Protein AF-A0A8H3X4D0-F1 (afdb_monomer)

Organism: Gigaspora margarita (NCBI:txid4874)

Radius of gyration: 16.48 Å; Cα contacts (8 Å, |Δi|>4): 155; chains: 1; bounding box: 39×31×51 Å

Secondary structure (DSSP, 8-state):
-HHHHHHHHHHHHHHHHHHHHTT--BSSTTTTTS-HHHHB-HHHHHHHTTT--S---S-EEEEEPPP-TTS---EEEEESSHHHHHHHTTSHHHHHHHHHHHTTS-S------EEEE--TT-SS-EEEE-------

InterPro domains:
  IPR060247 PB2B2.08-like [PF27604] (61-126)
  IPR060247 PB2B2.08-like [PTHR36986] (61-128)

Solvent-accessible surface area (backbone atoms only — not comparable to full-atom values): 8316 Å² total; per-residue (Å²): 132,66,68,64,59,53,52,55,48,35,52,51,33,16,52,53,52,42,57,38,55,69,71,65,43,73,75,42,98,62,37,80,82,42,62,71,87,72,16,37,48,51,56,63,45,26,56,64,49,76,86,56,86,70,66,40,64,73,27,68,49,80,48,70,61,68,69,47,100,85,68,48,64,48,72,49,74,48,57,41,32,72,68,49,45,57,59,51,58,68,35,71,70,43,49,50,52,52,47,50,59,73,68,66,81,49,98,73,82,86,71,84,44,71,46,83,44,69,58,88,92,49,65,51,56,47,75,42,76,49,89,57,92,66,77,132

Structure (mmCIF, N/CA/C/O backbone):
data_AF-A0A8H3X4D0-F1
#
_entry.id   AF-A0A8H3X4D0-F1
#
loop_
_atom_site.group_PDB
_atom_site.id
_atom_site.type_symbol
_atom_site.label_atom_id
_atom_site.label_alt_id
_atom_site.label_comp_id
_atom_site.label_asym_id
_atom_site.label_entity_id
_atom_site.label_seq_id
_atom_site.pdbx_PDB_ins_code
_atom_site.Cartn_x
_atom_site.Cartn_y
_atom_site.Cartn_z
_atom_site.occupancy
_atom_site.B_iso_or_equiv
_atom_site.auth_seq_id
_atom_site.auth_comp_id
_atom_site.auth_asym_id
_atom_site.auth_atom_id
_atom_site.pdbx_PDB_model_num
ATOM 1 N N . MET A 1 1 ? -5.059 20.317 31.485 1.00 52.25 1 MET A N 1
ATOM 2 C CA . MET A 1 1 ? -5.312 18.859 31.561 1.00 52.25 1 MET A CA 1
ATOM 3 C C . MET A 1 1 ? -5.742 18.236 30.221 1.00 52.25 1 MET A C 1
ATOM 5 O O . MET A 1 1 ? -5.736 17.016 30.129 1.00 52.25 1 MET A O 1
ATOM 9 N N . ASP A 1 2 ? -6.035 19.020 29.167 1.00 61.75 2 ASP A N 1
ATOM 10 C CA . ASP A 1 2 ? -6.617 18.491 27.911 1.00 61.75 2 ASP A CA 1
ATOM 11 C C . ASP A 1 2 ? -5.631 18.110 26.797 1.00 61.75 2 ASP A C 1
ATOM 13 O O . ASP A 1 2 ? -5.937 17.244 25.980 1.00 61.75 2 ASP A O 1
ATOM 17 N N . GLN A 1 3 ? -4.429 18.696 26.749 1.00 55.91 3 GLN A N 1
ATOM 18 C CA . GLN A 1 3 ? -3.491 18.395 25.657 1.00 55.91 3 GLN A CA 1
ATOM 19 C C . GLN A 1 3 ? -2.892 16.982 25.738 1.00 55.91 3 GLN A C 1
ATOM 21 O O . GLN A 1 3 ? -2.688 16.353 24.702 1.00 55.91 3 GLN A O 1
ATOM 26 N N . ILE A 1 4 ? -2.678 16.458 26.949 1.00 62.25 4 ILE A N 1
ATOM 27 C CA . ILE A 1 4 ? -2.114 15.115 27.172 1.00 62.25 4 ILE A CA 1
ATOM 28 C C . ILE A 1 4 ? -3.045 14.041 26.583 1.00 62.25 4 ILE A C 1
ATOM 30 O O . ILE A 1 4 ? -2.607 13.224 25.777 1.00 62.25 4 ILE A O 1
ATOM 34 N N . LYS A 1 5 ? -4.357 14.139 26.846 1.00 68.44 5 LYS A N 1
ATOM 35 C CA . LYS A 1 5 ? -5.365 13.202 26.316 1.00 68.44 5 LYS A CA 1
ATOM 36 C C . LYS A 1 5 ? -5.443 13.205 24.784 1.00 68.44 5 LYS A C 1
ATOM 38 O O . LYS A 1 5 ? -5.670 12.166 24.169 1.00 68.44 5 LYS A O 1
ATOM 43 N N . ILE A 1 6 ? -5.259 14.365 24.147 1.00 66.00 6 ILE A N 1
ATOM 44 C CA . ILE A 1 6 ? -5.276 14.487 22.678 1.00 66.00 6 ILE A CA 1
ATOM 45 C C . ILE A 1 6 ? -4.046 13.812 22.058 1.00 66.00 6 ILE A C 1
ATOM 47 O O . ILE A 1 6 ? -4.165 13.167 21.013 1.00 66.00 6 ILE A O 1
ATOM 51 N N . VAL A 1 7 ? -2.872 13.964 22.676 1.00 65.75 7 VAL A N 1
ATOM 52 C CA . VAL A 1 7 ? -1.626 13.345 22.203 1.00 65.75 7 VAL A CA 1
ATOM 53 C C . VAL A 1 7 ? -1.704 11.823 22.322 1.00 65.75 7 VAL A C 1
ATOM 55 O O . VAL A 1 7 ? -1.511 11.138 21.318 1.00 65.75 7 VAL A O 1
ATOM 58 N N . GLU A 1 8 ? -2.100 11.303 23.484 1.00 70.00 8 GLU A N 1
ATOM 59 C CA . GLU A 1 8 ? -2.267 9.861 23.725 1.00 70.00 8 GLU A CA 1
ATOM 60 C C . GLU A 1 8 ? -3.268 9.229 22.745 1.00 70.00 8 GLU A C 1
ATOM 62 O O . GLU A 1 8 ? -3.008 8.180 22.150 1.00 70.00 8 GLU A O 1
ATOM 67 N N . ARG A 1 9 ? -4.392 9.913 22.490 1.00 69.06 9 ARG A N 1
ATOM 68 C CA . ARG A 1 9 ? -5.401 9.462 21.524 1.00 69.06 9 ARG A CA 1
ATOM 69 C C . ARG A 1 9 ? -4.844 9.376 20.101 1.00 69.06 9 ARG A C 1
ATOM 71 O O . ARG A 1 9 ? -5.098 8.395 19.404 1.00 69.06 9 ARG A O 1
ATOM 78 N N . LYS A 1 10 ? -4.069 10.371 19.655 1.00 68.50 10 LYS A N 1
ATOM 79 C CA . LYS A 1 10 ? -3.432 10.361 18.324 1.00 68.50 10 LYS A CA 1
ATOM 80 C C . LYS A 1 10 ? -2.396 9.246 18.195 1.00 68.50 10 LYS A C 1
ATOM 82 O O . LYS A 1 10 ? -2.296 8.624 17.138 1.00 68.50 10 LYS A O 1
ATOM 87 N N . GLU A 1 11 ? -1.626 8.973 19.245 1.00 69.94 11 GLU A N 1
ATOM 88 C CA . GLU A 1 11 ? -0.659 7.870 19.249 1.00 69.94 11 GLU A CA 1
ATOM 89 C C . GLU A 1 11 ? -1.338 6.502 19.186 1.00 69.94 11 GLU A C 1
ATOM 91 O O . GLU A 1 11 ? -0.918 5.652 18.398 1.00 69.94 11 GLU A O 1
ATOM 96 N N . LEU A 1 12 ? -2.445 6.321 19.908 1.00 70.62 12 LEU A N 1
ATOM 97 C CA . LEU A 1 12 ? -3.253 5.104 19.841 1.00 70.62 12 LEU A CA 1
ATOM 98 C C . LEU A 1 12 ? -3.810 4.862 18.429 1.00 70.62 12 LEU A C 1
ATOM 100 O O . LEU A 1 12 ? -3.720 3.750 17.906 1.00 70.62 12 LEU A O 1
ATOM 104 N N . VAL A 1 13 ? -4.329 5.915 17.788 1.00 70.81 13 VAL A N 1
ATOM 105 C CA . VAL A 1 13 ? -4.812 5.880 16.397 1.00 70.81 13 VAL A CA 1
ATOM 106 C C . VAL A 1 13 ? -3.694 5.477 15.430 1.00 70.81 13 VAL A C 1
ATOM 108 O O . VAL A 1 13 ? -3.895 4.623 14.567 1.00 70.81 13 VAL A O 1
ATOM 111 N N . ASN A 1 14 ? -2.492 6.040 15.594 1.00 71.50 14 ASN A N 1
ATOM 112 C CA . ASN A 1 14 ? -1.332 5.692 14.771 1.00 71.50 14 ASN A CA 1
ATOM 113 C C . ASN A 1 14 ? -0.919 4.228 14.929 1.00 71.50 14 ASN A C 1
ATOM 115 O O . ASN A 1 14 ? -0.649 3.561 13.929 1.00 71.50 14 ASN A O 1
ATOM 119 N N . LYS A 1 15 ? -0.877 3.733 16.171 1.00 73.94 15 LYS A N 1
ATOM 120 C CA . LYS A 1 15 ? -0.483 2.356 16.471 1.00 73.94 15 LYS A CA 1
ATOM 121 C C . LYS A 1 15 ? -1.466 1.357 15.865 1.00 73.94 15 LYS A C 1
ATOM 123 O O . LYS A 1 15 ? -1.039 0.494 15.103 1.00 73.94 15 LYS A O 1
ATOM 128 N N . LYS A 1 16 ? -2.770 1.534 16.110 1.00 76.88 16 LYS A N 1
ATOM 129 C CA . LYS A 1 16 ? -3.812 0.658 15.555 1.00 76.88 16 LYS A CA 1
ATOM 130 C C . LYS A 1 16 ? -3.803 0.657 14.025 1.00 76.88 16 LYS A C 1
ATOM 132 O O . LYS A 1 16 ? -3.863 -0.402 13.412 1.00 76.88 16 LYS A O 1
ATOM 137 N N . PHE A 1 17 ? -3.677 1.826 13.391 1.00 77.06 17 PHE A N 1
ATOM 138 C CA . PHE A 1 17 ? -3.636 1.898 11.928 1.00 77.06 17 PHE A CA 1
ATOM 139 C C . PHE A 1 17 ? -2.395 1.199 11.353 1.00 77.06 17 PHE A C 1
ATOM 141 O O . PHE A 1 17 ? -2.501 0.481 10.365 1.00 77.06 17 PHE A O 1
ATOM 148 N N . SER A 1 18 ? -1.227 1.357 11.986 1.00 77.31 18 SER A N 1
ATOM 149 C CA . SER A 1 18 ? -0.007 0.628 11.606 1.00 77.31 18 SER A CA 1
ATOM 150 C C . SER A 1 18 ? -0.167 -0.889 11.757 1.00 77.31 18 SER A C 1
ATOM 152 O O . SER A 1 18 ? 0.246 -1.640 10.878 1.00 77.31 18 SER A O 1
ATOM 154 N N . GLU A 1 19 ? -0.813 -1.351 12.830 1.00 81.62 19 GLU A N 1
ATOM 155 C CA . GLU A 1 19 ? -1.085 -2.773 13.061 1.00 81.62 19 GLU A CA 1
ATOM 156 C C . GLU A 1 19 ? -2.004 -3.368 11.995 1.00 81.62 19 GLU A C 1
ATOM 158 O O . GLU A 1 19 ? -1.662 -4.395 11.416 1.00 81.62 19 GLU A O 1
ATOM 163 N N . VAL A 1 20 ? -3.116 -2.702 11.671 1.00 83.94 20 VAL A N 1
ATOM 164 C CA . VAL A 1 20 ? -4.027 -3.168 10.614 1.00 83.94 20 VAL A CA 1
ATOM 165 C C . VAL A 1 20 ? -3.326 -3.169 9.260 1.00 83.94 20 VAL A C 1
ATOM 167 O O . VAL A 1 20 ? -3.456 -4.130 8.502 1.00 83.94 20 VAL A O 1
ATOM 170 N N . LEU A 1 21 ? -2.530 -2.132 8.972 1.00 83.19 21 LEU A N 1
ATOM 171 C CA . LEU A 1 21 ? -1.789 -2.052 7.721 1.00 83.19 21 LEU A CA 1
ATOM 172 C C . LEU A 1 21 ? -0.817 -3.205 7.531 1.00 83.19 21 LEU A C 1
ATOM 174 O O . LEU A 1 21 ? -0.536 -3.461 6.373 1.00 83.19 21 LEU A O 1
ATOM 178 N N . LYS A 1 22 ? -0.339 -3.911 8.570 1.00 83.06 22 LYS A N 1
ATOM 179 C CA . LYS A 1 22 ? 0.510 -5.117 8.421 1.00 83.06 22 LYS A CA 1
ATOM 180 C C . LYS A 1 22 ? -0.195 -6.264 7.693 1.00 83.06 22 LYS A C 1
ATOM 182 O O . LYS A 1 22 ? 0.482 -7.084 7.081 1.00 83.06 22 LYS A O 1
ATOM 187 N N . ASN A 1 23 ? -1.526 -6.281 7.711 1.00 87.62 23 ASN A N 1
ATOM 188 C CA . ASN A 1 23 ? -2.343 -7.287 7.035 1.00 87.62 23 ASN A CA 1
ATOM 189 C C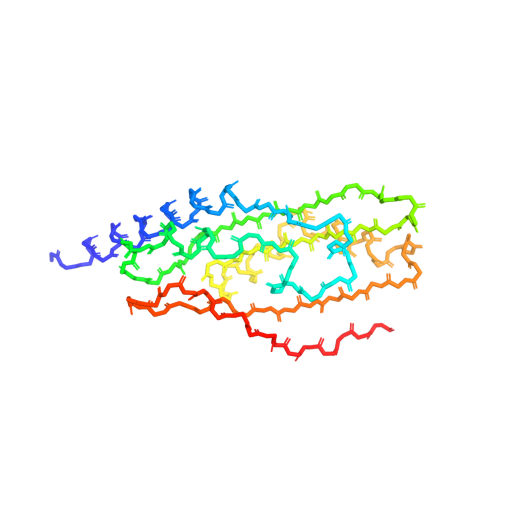 . ASN A 1 23 ? -2.654 -6.925 5.576 1.00 87.62 23 ASN A C 1
ATOM 191 O O . ASN A 1 23 ? -3.375 -7.667 4.913 1.00 87.62 23 ASN A O 1
ATOM 195 N N . LEU A 1 24 ? -2.153 -5.785 5.078 1.00 87.00 24 LEU A N 1
ATOM 196 C CA . LEU A 1 24 ? -2.292 -5.425 3.668 1.00 87.00 24 LEU A CA 1
ATOM 197 C C . LEU A 1 24 ? -1.520 -6.439 2.825 1.00 87.00 24 LEU A C 1
ATOM 199 O O . LEU A 1 24 ? -0.322 -6.631 3.058 1.00 87.00 24 LEU A O 1
ATOM 203 N N . LYS A 1 25 ? -2.227 -7.058 1.884 1.00 86.38 25 LYS A N 1
ATOM 204 C CA . LYS A 1 25 ? -1.720 -8.057 0.945 1.00 86.38 25 LYS A CA 1
ATOM 205 C C . LYS A 1 25 ? -2.386 -7.867 -0.411 1.00 86.38 25 LYS A C 1
ATOM 207 O O . LYS A 1 25 ? -3.535 -7.415 -0.495 1.00 86.38 25 LYS A O 1
ATOM 212 N N . GLU A 1 26 ? -1.655 -8.217 -1.449 1.00 87.19 26 GLU A N 1
ATOM 213 C CA . GLU A 1 26 ? -2.177 -8.401 -2.787 1.00 87.19 26 GLU A CA 1
ATOM 214 C C . GLU A 1 26 ? -3.249 -9.500 -2.791 1.00 87.19 26 GLU A C 1
ATOM 216 O O . GLU A 1 26 ? -3.149 -10.509 -2.090 1.00 87.19 26 GLU A O 1
ATOM 221 N N . ILE A 1 27 ? -4.322 -9.277 -3.545 1.00 88.44 27 ILE A N 1
ATOM 222 C CA . ILE A 1 27 ? -5.394 -10.268 -3.754 1.00 88.44 27 ILE A CA 1
ATOM 223 C C . ILE A 1 27 ? -5.416 -10.796 -5.189 1.00 88.44 27 ILE A C 1
ATOM 225 O O . ILE A 1 27 ? -6.231 -11.652 -5.522 1.00 88.44 27 ILE A O 1
ATOM 229 N N . ASP A 1 28 ? -4.526 -10.280 -6.034 1.00 80.56 28 ASP A N 1
ATOM 230 C CA . ASP A 1 28 ? -4.422 -10.610 -7.446 1.00 80.56 28 ASP A CA 1
ATOM 231 C C . ASP A 1 28 ? -2.953 -10.605 -7.864 1.00 80.56 28 ASP A C 1
ATOM 233 O O . ASP A 1 28 ? -2.236 -9.661 -7.553 1.00 80.56 28 ASP A O 1
ATOM 237 N N . SER A 1 29 ? -2.502 -11.630 -8.585 1.00 75.69 29 SER A N 1
ATOM 238 C CA . SER A 1 29 ? -1.105 -11.752 -9.019 1.00 75.69 29 SER A CA 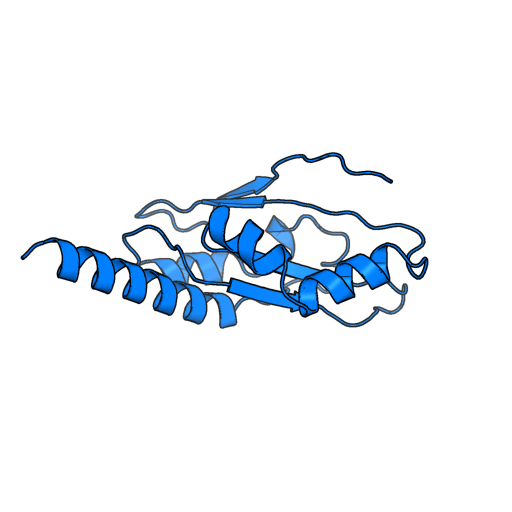1
ATOM 239 C C . SER A 1 29 ? -0.687 -10.711 -10.065 1.00 75.69 29 SER A C 1
ATOM 241 O O . SER A 1 29 ? 0.503 -10.480 -10.241 1.00 75.69 29 SER A O 1
ATOM 243 N N . ASN A 1 30 ? -1.642 -10.074 -10.752 1.00 78.06 30 ASN A N 1
ATOM 244 C CA . ASN A 1 30 ? -1.396 -9.011 -11.734 1.00 78.06 30 ASN A CA 1
ATOM 245 C C . ASN A 1 30 ? -1.595 -7.616 -11.117 1.00 78.06 30 ASN A C 1
ATOM 247 O O . ASN A 1 30 ? -2.015 -6.673 -11.792 1.00 78.06 30 ASN A O 1
ATOM 251 N N . TYR A 1 31 ? -1.344 -7.477 -9.814 1.00 74.81 31 TYR A N 1
ATOM 252 C CA . TYR A 1 31 ? -1.530 -6.223 -9.086 1.00 74.81 31 TYR A CA 1
ATOM 253 C C . TYR A 1 31 ? -0.695 -5.060 -9.664 1.00 74.81 31 TYR A C 1
ATOM 255 O O . TYR A 1 31 ? -1.054 -3.906 -9.436 1.00 74.81 31 TYR A O 1
ATOM 263 N N . THR A 1 32 ? 0.392 -5.339 -10.404 1.00 76.00 32 THR A N 1
ATOM 264 C CA . THR A 1 32 ? 1.290 -4.338 -11.015 1.00 76.00 32 THR A CA 1
ATOM 265 C C . THR A 1 32 ? 0.608 -3.502 -12.095 1.00 76.00 32 THR A C 1
ATOM 267 O O . THR A 1 32 ? 1.005 -2.362 -12.320 1.00 76.00 32 THR A O 1
ATOM 270 N N . THR A 1 33 ? -0.429 -4.040 -12.741 1.00 77.75 33 THR A N 1
ATOM 271 C CA . THR A 1 33 ? -1.127 -3.394 -13.865 1.00 77.75 33 THR A CA 1
ATOM 272 C C . THR A 1 33 ? -2.608 -3.137 -13.584 1.00 77.75 33 THR A C 1
ATOM 274 O O . THR A 1 33 ? -3.327 -2.641 -14.452 1.00 77.75 33 THR A O 1
ATOM 277 N N . LYS A 1 34 ? -3.105 -3.514 -12.399 1.00 81.38 34 LYS A N 1
ATOM 278 C CA . LYS A 1 34 ? -4.503 -3.314 -11.997 1.00 81.38 34 LYS A CA 1
ATOM 279 C C . LYS A 1 34 ? -4.669 -2.048 -11.153 1.00 81.38 34 LYS A C 1
ATOM 281 O O . LYS A 1 34 ? -3.758 -1.697 -10.405 1.00 81.38 34 LYS A O 1
ATOM 286 N N . PRO A 1 35 ? -5.848 -1.392 -11.214 1.00 83.94 35 PRO A N 1
ATOM 287 C CA . PRO A 1 35 ? -6.140 -0.247 -10.357 1.00 83.94 35 PRO A CA 1
ATOM 288 C C . PRO A 1 35 ? -5.935 -0.592 -8.883 1.00 83.94 35 PRO A C 1
ATOM 290 O O . PRO A 1 35 ? -6.386 -1.651 -8.432 1.00 83.94 35 PRO A O 1
ATOM 293 N N . ILE A 1 36 ? -5.297 0.310 -8.131 1.00 85.31 36 ILE A N 1
ATOM 294 C CA . ILE A 1 36 ? -4.878 0.056 -6.746 1.00 85.31 36 ILE A CA 1
ATOM 295 C C . ILE A 1 36 ? -6.049 -0.416 -5.867 1.00 85.31 36 ILE A C 1
ATOM 297 O O . ILE A 1 36 ? -5.877 -1.303 -5.031 1.00 85.31 36 ILE A O 1
ATOM 301 N N . GLU A 1 37 ? -7.258 0.106 -6.094 1.00 85.75 37 GLU A N 1
ATOM 302 C CA . GLU A 1 37 ? -8.489 -0.277 -5.394 1.00 85.75 37 GLU A CA 1
ATOM 303 C C . GLU A 1 37 ? -8.917 -1.736 -5.572 1.00 85.75 37 GLU A C 1
ATOM 305 O O . GLU A 1 37 ? -9.647 -2.256 -4.730 1.00 85.75 37 GLU A O 1
ATOM 310 N N . LYS A 1 38 ? -8.460 -2.413 -6.628 1.00 86.19 38 LYS A N 1
ATOM 311 C CA . LYS A 1 38 ? -8.774 -3.824 -6.906 1.00 86.19 38 LYS A CA 1
ATOM 312 C C . LYS A 1 38 ? -7.611 -4.768 -6.616 1.00 86.19 38 LYS A C 1
ATOM 314 O O . LYS A 1 38 ? -7.803 -5.978 -6.640 1.00 86.19 38 LYS A O 1
ATOM 319 N N . SER A 1 39 ? -6.427 -4.223 -6.364 1.00 87.31 39 SER A N 1
ATOM 320 C CA . SER A 1 39 ? -5.189 -4.992 -6.238 1.00 87.31 39 SER A CA 1
ATOM 321 C C . SER A 1 39 ? -4.930 -5.521 -4.824 1.00 87.31 39 SER A C 1
ATOM 323 O O . SER A 1 39 ? -4.213 -6.507 -4.667 1.00 87.31 39 SER A O 1
ATOM 325 N N . PHE A 1 40 ? -5.527 -4.912 -3.793 1.00 89.56 40 PHE A N 1
ATOM 326 C CA . PHE A 1 40 ? -5.274 -5.254 -2.387 1.00 89.56 40 PHE A CA 1
ATOM 327 C C . PHE A 1 40 ? -6.561 -5.527 -1.601 1.00 89.56 40 PHE A C 1
ATOM 329 O O . PHE A 1 40 ? -7.653 -5.104 -1.982 1.00 89.56 40 PHE A O 1
ATOM 336 N N . ASN A 1 41 ? -6.425 -6.189 -0.449 1.00 90.94 41 ASN A N 1
ATOM 337 C CA . ASN A 1 41 ? -7.511 -6.549 0.473 1.00 90.94 41 ASN A CA 1
ATOM 338 C C . ASN A 1 41 ? -8.110 -5.355 1.257 1.00 90.94 41 ASN A C 1
ATOM 340 O O . ASN A 1 41 ? -8.343 -5.440 2.464 1.00 90.94 41 ASN A O 1
ATOM 344 N N . TRP A 1 42 ? -8.397 -4.232 0.595 1.00 89.56 42 TRP A N 1
ATOM 345 C CA . TRP A 1 42 ? -8.833 -2.986 1.239 1.00 89.56 42 TRP A CA 1
ATOM 346 C C . TRP A 1 42 ? -10.071 -3.129 2.131 1.00 89.56 42 TRP A C 1
ATOM 348 O O . TRP A 1 42 ? -10.161 -2.439 3.143 1.00 89.56 42 TRP A O 1
ATOM 358 N N . ASN A 1 43 ? -10.988 -4.048 1.820 1.00 88.56 43 ASN A N 1
ATOM 359 C CA . ASN A 1 43 ? -12.176 -4.312 2.642 1.00 88.56 43 ASN A CA 1
ATOM 360 C C . ASN A 1 43 ? -11.832 -4.968 3.994 1.00 88.56 43 ASN A C 1
ATOM 362 O O . ASN A 1 43 ? -12.433 -4.641 5.023 1.00 88.56 43 ASN A O 1
ATOM 366 N N . GLU A 1 44 ? -10.832 -5.855 4.021 1.00 88.44 44 GLU A N 1
ATOM 367 C CA . GLU A 1 44 ? -10.319 -6.449 5.264 1.00 88.44 44 GLU A CA 1
ATOM 368 C C . GLU A 1 44 ? -9.625 -5.372 6.111 1.00 88.44 44 GLU A C 1
ATOM 370 O O . GLU A 1 44 ? -9.877 -5.250 7.312 1.00 88.44 44 GLU A O 1
ATOM 375 N N . ILE A 1 45 ? -8.827 -4.517 5.463 1.00 88.12 45 ILE A N 1
ATOM 376 C CA . ILE A 1 45 ? -8.170 -3.369 6.104 1.00 88.12 45 ILE A CA 1
ATOM 377 C C . ILE A 1 45 ? -9.204 -2.392 6.671 1.00 88.12 45 ILE A C 1
ATOM 379 O O . ILE A 1 45 ? -9.091 -1.970 7.821 1.00 88.12 45 ILE A O 1
ATOM 383 N N . ALA A 1 46 ? -10.253 -2.074 5.912 1.00 85.19 46 ALA A N 1
ATOM 384 C CA . ALA A 1 46 ? -11.339 -1.207 6.353 1.00 85.19 46 ALA A CA 1
ATOM 385 C C . ALA A 1 46 ? -12.029 -1.756 7.610 1.00 85.19 46 ALA A C 1
ATOM 387 O O . ALA A 1 46 ? -12.297 -1.007 8.552 1.00 85.19 46 ALA A O 1
ATOM 388 N N . SER A 1 47 ? -12.257 -3.069 7.657 1.00 83.19 47 SER A N 1
ATOM 389 C CA . SER A 1 47 ? -12.880 -3.739 8.801 1.00 83.19 47 SER A CA 1
ATOM 390 C C . SER A 1 47 ? -12.021 -3.676 10.067 1.00 83.19 47 SER A C 1
ATOM 392 O O . SER A 1 47 ? -12.569 -3.512 11.156 1.00 83.19 47 SER A O 1
ATOM 394 N N . GLY A 1 48 ? -10.691 -3.713 9.938 1.00 80.25 48 GLY A N 1
ATOM 395 C CA . GLY A 1 48 ? -9.763 -3.561 11.067 1.00 80.25 48 GLY A CA 1
ATOM 396 C C . GLY A 1 48 ? -9.710 -2.148 11.669 1.00 80.25 48 GLY A C 1
ATOM 397 O O . GLY A 1 48 ? -9.238 -1.973 12.788 1.00 80.25 48 GLY A O 1
ATOM 398 N N . ILE A 1 49 ? -10.218 -1.131 10.962 1.00 76.25 49 ILE A N 1
ATOM 399 C CA . ILE A 1 49 ? -10.179 0.286 11.382 1.00 76.25 49 ILE A CA 1
ATOM 400 C C . ILE A 1 49 ? -11.444 0.692 12.174 1.00 76.25 49 ILE A C 1
ATOM 402 O O . ILE A 1 49 ? -11.599 1.856 12.541 1.00 76.25 49 ILE A O 1
ATOM 406 N N . LYS A 1 50 ? -12.369 -0.240 12.462 1.00 63.97 50 LYS A N 1
ATOM 407 C CA . LYS A 1 50 ? -13.703 0.049 13.037 1.00 63.97 50 LYS A CA 1
ATOM 408 C C . LYS A 1 50 ? -13.706 0.880 14.332 1.00 63.97 50 LYS A C 1
ATOM 410 O O . LYS A 1 50 ? -14.643 1.647 14.515 1.00 63.97 50 LYS A O 1
ATOM 415 N N . ASP A 1 51 ? -12.632 0.854 15.122 1.00 58.94 51 ASP A N 1
ATOM 416 C CA . ASP A 1 51 ? -12.566 1.515 16.439 1.00 58.94 51 ASP A CA 1
ATOM 417 C C . ASP A 1 51 ? -11.489 2.610 16.527 1.00 58.94 51 ASP A C 1
ATOM 419 O O . ASP A 1 51 ? -10.838 2.801 17.566 1.00 58.94 51 ASP A O 1
ATOM 423 N N . ILE A 1 52 ? -11.225 3.282 15.406 1.00 58.47 52 ILE A N 1
ATOM 424 C CA . ILE A 1 52 ? -10.219 4.340 15.311 1.00 58.47 52 ILE A CA 1
ATOM 425 C C . ILE A 1 52 ? -10.922 5.680 15.064 1.00 58.47 52 ILE A C 1
ATOM 427 O O . ILE A 1 52 ? -11.110 6.104 13.928 1.00 58.47 52 ILE A O 1
ATOM 431 N N . GLU A 1 53 ? -11.292 6.380 16.138 1.00 55.09 53 GLU A N 1
ATOM 432 C CA . GLU A 1 53 ? -11.683 7.789 16.047 1.00 55.09 53 GLU A CA 1
ATOM 433 C C . GLU A 1 53 ? -10.453 8.702 16.203 1.00 55.09 53 GLU A C 1
ATOM 435 O O . GLU A 1 53 ? -9.915 8.862 17.307 1.00 55.09 53 GLU A O 1
ATOM 440 N N . GLY A 1 54 ? -10.043 9.349 15.111 1.00 55.34 54 GLY A N 1
ATOM 441 C CA . GLY A 1 54 ? -9.028 10.404 15.108 1.00 55.34 54 GLY A CA 1
ATOM 442 C C . GLY A 1 54 ? -8.210 10.451 13.818 1.00 55.34 54 GLY A C 1
ATOM 443 O O . GLY A 1 54 ? -8.310 9.580 12.960 1.00 55.34 54 GLY A O 1
ATOM 444 N N . GLU A 1 55 ? -7.384 11.486 13.675 1.00 51.53 55 GLU A N 1
ATOM 445 C CA . GLU A 1 55 ? -6.455 11.599 12.549 1.00 51.53 55 GLU A CA 1
ATOM 446 C C . GLU A 1 55 ? -5.207 10.750 12.789 1.00 51.53 55 GLU A C 1
ATOM 448 O O . GLU A 1 55 ? -4.487 10.939 13.775 1.00 51.53 55 GLU A O 1
ATOM 453 N N . CYS A 1 56 ? -4.907 9.862 11.845 1.00 52.81 56 CYS A N 1
ATOM 454 C CA . CYS A 1 56 ? -3.601 9.231 11.775 1.00 52.81 56 CYS A CA 1
ATOM 455 C C . CYS A 1 56 ? -2.585 10.297 11.332 1.00 52.81 56 CYS A C 1
ATOM 457 O O . CYS A 1 56 ? -2.772 10.959 10.319 1.00 52.81 56 CYS A O 1
ATOM 459 N N . ARG A 1 57 ? -1.487 10.467 12.072 1.00 53.44 57 ARG A N 1
ATOM 460 C CA . ARG A 1 57 ? -0.410 11.422 11.756 1.00 53.44 57 ARG A CA 1
ATOM 461 C C . ARG A 1 57 ? 0.999 10.836 11.813 1.00 53.44 57 ARG A C 1
ATOM 463 O O . ARG A 1 57 ? 1.946 11.595 11.713 1.00 53.44 57 ARG A O 1
ATOM 470 N N . LYS A 1 58 ? 1.195 9.536 12.061 1.00 56.09 58 LYS A N 1
ATOM 471 C CA . LYS A 1 58 ? 2.553 8.943 12.127 1.00 56.09 58 LYS A CA 1
ATOM 472 C C . LYS A 1 58 ? 2.694 7.535 11.552 1.00 56.09 58 LYS A C 1
ATOM 474 O O . LYS A 1 58 ? 3.810 7.027 11.510 1.00 56.09 58 LYS A O 1
ATOM 479 N N . SER A 1 59 ? 1.613 6.898 11.111 1.00 57.50 59 SER A N 1
ATOM 480 C CA . SER A 1 59 ? 1.710 5.562 10.519 1.00 57.50 59 SER A CA 1
ATOM 481 C C . SER A 1 59 ? 2.305 5.604 9.115 1.00 57.50 59 SER A C 1
ATOM 483 O O . SER A 1 59 ? 2.011 6.511 8.328 1.00 57.50 59 SER A O 1
ATOM 485 N N . TRP A 1 60 ? 3.132 4.605 8.821 1.00 65.00 60 TRP A N 1
ATOM 486 C CA . TRP A 1 60 ? 3.658 4.382 7.493 1.00 65.00 60 TRP A CA 1
ATOM 487 C C . TRP A 1 60 ? 3.912 2.911 7.208 1.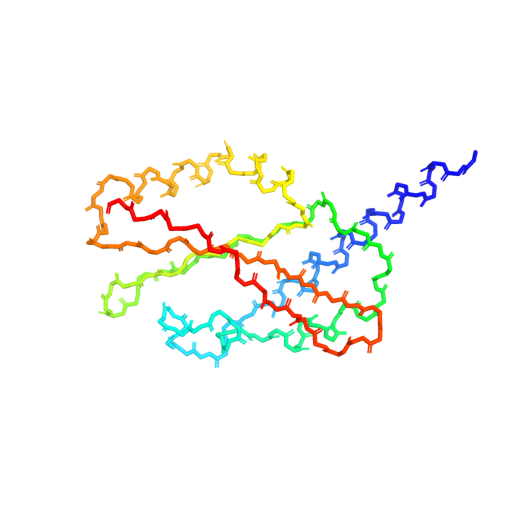00 65.00 60 TRP A C 1
ATOM 489 O O . TRP A 1 60 ? 4.401 2.183 8.071 1.00 65.00 60 TRP A O 1
ATOM 499 N N . ARG A 1 61 ? 3.609 2.484 5.982 1.00 69.69 61 ARG A N 1
ATOM 500 C CA . ARG A 1 61 ? 4.023 1.178 5.465 1.00 69.69 61 ARG A CA 1
ATOM 501 C C . ARG A 1 61 ? 4.668 1.383 4.109 1.00 69.69 61 ARG A C 1
ATOM 503 O O . ARG A 1 61 ? 4.057 1.988 3.235 1.00 69.69 61 ARG A O 1
ATOM 510 N N . TYR A 1 62 ? 5.899 0.906 3.972 1.00 65.50 62 TYR A N 1
ATOM 511 C CA . TYR A 1 62 ? 6.563 0.752 2.687 1.00 65.50 62 TYR A CA 1
ATOM 512 C C . TYR A 1 62 ? 6.446 -0.714 2.285 1.00 65.50 62 TYR A C 1
ATOM 514 O O . TYR A 1 62 ? 6.729 -1.603 3.088 1.00 65.50 62 TYR A O 1
ATOM 522 N N . TRP A 1 63 ? 5.983 -0.942 1.070 1.00 68.25 63 TRP A N 1
ATOM 523 C CA . TRP A 1 63 ? 5.852 -2.245 0.448 1.00 68.25 63 TRP A CA 1
ATOM 524 C C . TRP A 1 63 ? 6.5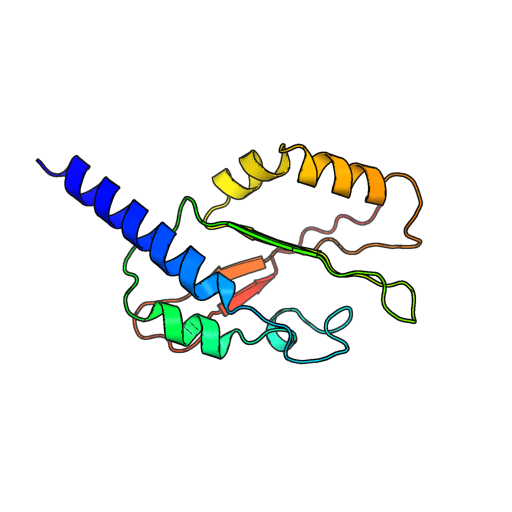36 -2.153 -0.914 1.00 68.25 63 TRP A C 1
ATOM 526 O O . TRP A 1 63 ? 6.389 -1.153 -1.612 1.00 68.25 63 TRP A O 1
ATOM 536 N N . SER A 1 64 ? 7.340 -3.145 -1.260 1.00 69.69 64 SER A N 1
ATOM 537 C CA . SER A 1 64 ? 8.032 -3.223 -2.542 1.00 69.69 64 SER A CA 1
ATOM 538 C C . SER A 1 64 ? 8.210 -4.688 -2.854 1.00 69.69 64 SER A C 1
ATOM 540 O O . SER A 1 64 ? 8.642 -5.426 -1.968 1.00 69.69 64 SER A O 1
ATOM 542 N N . ASP A 1 65 ? 7.892 -5.072 -4.078 1.00 71.38 65 ASP A N 1
ATOM 543 C CA . ASP A 1 65 ? 8.124 -6.431 -4.551 1.00 71.38 65 ASP A CA 1
ATOM 544 C C . ASP A 1 65 ? 9.400 -6.520 -5.399 1.00 71.38 65 ASP A C 1
ATOM 546 O O . ASP A 1 65 ? 9.994 -5.500 -5.774 1.00 71.38 65 ASP A O 1
ATOM 550 N N . GLU A 1 66 ? 9.818 -7.750 -5.675 1.00 75.88 66 GLU A N 1
ATOM 551 C CA . GLU A 1 66 ? 10.821 -8.080 -6.678 1.00 75.88 66 GLU A CA 1
ATOM 552 C C . GLU A 1 66 ? 10.242 -7.965 -8.099 1.00 75.88 66 GLU A C 1
ATOM 554 O O . GLU A 1 66 ? 9.053 -7.721 -8.315 1.00 75.88 66 GLU A O 1
ATOM 559 N N . PHE A 1 67 ? 11.107 -8.113 -9.100 1.00 79.06 67 PHE A N 1
ATOM 560 C CA . PHE A 1 67 ? 10.687 -8.123 -10.495 1.00 79.06 67 PHE A CA 1
ATOM 561 C C . PHE A 1 67 ? 9.900 -9.396 -10.825 1.00 79.06 67 PHE A C 1
ATOM 563 O O . PHE A 1 67 ? 10.372 -10.508 -10.590 1.00 79.06 67 PHE A O 1
ATOM 570 N N . ASN A 1 68 ? 8.727 -9.239 -11.437 1.00 78.25 68 ASN A N 1
ATOM 571 C CA . ASN A 1 68 ? 7.958 -10.355 -11.979 1.00 78.25 68 ASN A CA 1
ATOM 572 C C . ASN A 1 68 ? 8.591 -10.906 -13.281 1.00 78.25 68 ASN A C 1
ATOM 574 O O . ASN A 1 68 ? 9.595 -10.394 -13.781 1.00 78.25 68 ASN A O 1
ATOM 578 N N . GLN A 1 69 ? 7.977 -11.935 -13.878 1.00 80.00 69 GLN A N 1
ATOM 579 C CA . GLN A 1 69 ? 8.426 -12.541 -15.148 1.00 80.00 69 GLN A CA 1
ATOM 580 C C . GLN A 1 69 ? 8.523 -11.552 -16.329 1.00 80.00 69 GLN A C 1
ATOM 582 O O . GLN A 1 69 ? 9.306 -11.771 -17.251 1.00 80.00 69 GLN A O 1
ATOM 587 N N . ASN A 1 70 ? 7.774 -10.447 -16.277 1.00 81.12 70 ASN A N 1
ATOM 588 C CA . ASN A 1 70 ? 7.795 -9.369 -17.269 1.00 81.12 70 ASN A CA 1
ATOM 589 C C . ASN A 1 70 ? 8.810 -8.264 -16.921 1.00 81.12 70 ASN A C 1
ATOM 591 O O . ASN A 1 70 ? 8.922 -7.285 -17.654 1.00 81.12 70 ASN A O 1
ATOM 595 N N . ARG A 1 71 ? 9.577 -8.421 -15.832 1.00 80.94 71 ARG A N 1
ATOM 596 C CA . ARG A 1 71 ? 10.487 -7.414 -15.259 1.00 80.94 71 ARG A CA 1
ATOM 597 C C . ARG A 1 71 ? 9.776 -6.139 -14.808 1.00 80.94 71 ARG A C 1
ATOM 599 O O . ARG A 1 71 ? 10.339 -5.049 -14.861 1.00 80.94 71 ARG A O 1
ATOM 606 N N . GLU A 1 72 ? 8.559 -6.288 -14.306 1.00 81.50 72 GLU A N 1
ATOM 607 C CA . GLU A 1 72 ? 7.813 -5.219 -13.648 1.00 81.50 72 GLU A CA 1
ATOM 608 C C . GLU A 1 72 ? 7.893 -5.401 -12.133 1.00 81.50 72 GLU A C 1
ATOM 610 O O . GLU A 1 72 ? 7.938 -6.524 -11.637 1.00 81.50 72 GLU A O 1
ATOM 615 N N . CYS A 1 73 ? 7.856 -4.305 -11.386 1.00 78.81 73 CYS A N 1
ATOM 616 C CA . CYS A 1 73 ? 7.711 -4.336 -9.936 1.00 78.81 73 CYS A CA 1
ATOM 617 C C . CYS A 1 73 ? 6.795 -3.195 -9.492 1.00 78.81 73 CYS A C 1
ATOM 619 O O . CYS A 1 73 ? 6.728 -2.152 -10.148 1.00 78.81 73 CYS A O 1
ATOM 621 N N . LEU A 1 74 ? 6.138 -3.357 -8.347 1.00 81.38 74 LEU A N 1
ATOM 622 C CA . LEU A 1 74 ? 5.394 -2.284 -7.698 1.00 81.38 74 LEU A CA 1
ATOM 623 C C . LEU A 1 74 ? 6.064 -1.947 -6.368 1.00 81.38 74 LEU A C 1
ATOM 625 O O . LEU A 1 74 ? 6.438 -2.826 -5.592 1.00 81.38 74 LEU A O 1
ATOM 629 N N . SER A 1 75 ? 6.162 -0.652 -6.088 1.00 79.81 75 SER A N 1
ATOM 630 C CA . SER A 1 75 ? 6.439 -0.159 -4.745 1.00 79.81 75 SER A CA 1
ATOM 631 C C . SER A 1 75 ? 5.331 0.793 -4.320 1.00 79.81 75 SER A C 1
ATOM 633 O O . SER A 1 75 ? 4.863 1.629 -5.090 1.00 79.81 75 SER A O 1
ATOM 635 N N . MET A 1 76 ? 4.884 0.647 -3.080 1.00 83.00 76 MET A N 1
ATOM 636 C CA . MET A 1 76 ? 3.818 1.433 -2.491 1.00 83.00 76 MET A CA 1
ATOM 637 C C . MET A 1 76 ? 4.262 1.945 -1.130 1.00 83.00 76 MET A C 1
ATOM 639 O O . MET A 1 76 ? 4.84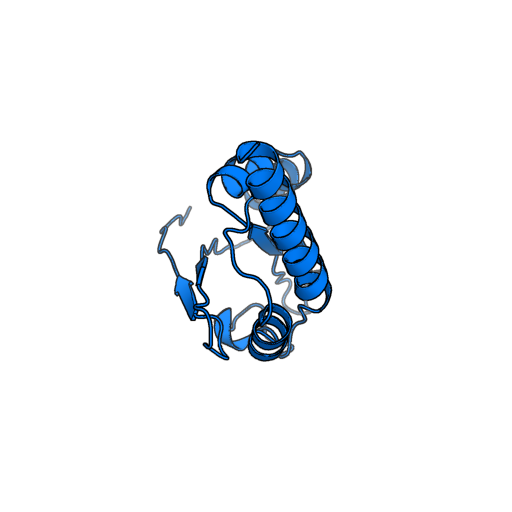1 1.228 -0.315 1.00 83.00 76 MET A O 1
ATOM 643 N N . CYS A 1 77 ? 3.932 3.201 -0.856 1.00 80.19 77 CYS A N 1
ATOM 644 C CA . CYS A 1 77 ? 4.060 3.762 0.472 1.00 80.19 77 CYS A CA 1
ATOM 645 C C . CYS A 1 77 ? 2.728 4.358 0.918 1.00 80.19 77 CYS A C 1
ATOM 647 O O . CYS A 1 77 ? 2.111 5.145 0.202 1.00 80.19 77 CYS A O 1
ATOM 649 N N . ILE A 1 78 ? 2.281 3.975 2.109 1.00 82.50 78 ILE A N 1
ATOM 650 C CA . ILE A 1 78 ? 1.062 4.499 2.721 1.00 82.50 78 ILE A CA 1
ATOM 651 C C . ILE A 1 78 ? 1.490 5.389 3.871 1.00 82.50 78 ILE A C 1
ATOM 653 O O . ILE A 1 78 ? 2.253 4.943 4.724 1.00 82.50 78 ILE A O 1
ATOM 657 N N . TRP A 1 79 ? 0.993 6.624 3.902 1.00 79.12 79 TRP A N 1
ATOM 658 C CA . TRP A 1 79 ? 1.292 7.598 4.948 1.00 79.12 79 TRP A CA 1
ATOM 659 C C . TRP A 1 79 ? 0.015 8.051 5.624 1.00 79.12 79 TRP A C 1
ATOM 661 O O . TRP A 1 79 ? -1.006 8.286 4.984 1.00 79.12 79 TRP A O 1
ATOM 671 N N . ALA A 1 80 ? 0.110 8.232 6.931 1.00 73.62 80 ALA A N 1
ATOM 672 C CA . ALA A 1 80 ? -0.973 8.744 7.745 1.00 73.62 80 ALA A CA 1
ATOM 673 C C . ALA A 1 80 ? -1.366 10.192 7.397 1.00 73.62 80 ALA A C 1
ATOM 675 O O . ALA A 1 80 ? -2.537 10.551 7.472 1.00 73.62 80 ALA A O 1
ATOM 676 N N . SER A 1 81 ? -0.394 11.020 6.998 1.00 72.12 81 SER A N 1
ATOM 677 C CA . SER A 1 81 ? -0.630 12.411 6.610 1.00 72.12 81 SER A CA 1
ATOM 678 C C . SER A 1 81 ? 0.310 12.868 5.490 1.00 72.12 81 SER A C 1
ATOM 680 O O . SER A 1 81 ? 1.350 12.252 5.235 1.00 72.12 81 SER A O 1
ATOM 682 N N . LYS A 1 82 ? -0.045 13.987 4.844 1.00 73.81 82 LYS A N 1
ATOM 683 C CA . LYS A 1 82 ? 0.786 14.643 3.824 1.00 73.81 82 LYS A CA 1
ATOM 684 C C . LYS A 1 82 ? 2.142 15.084 4.382 1.00 73.81 82 LYS A C 1
ATOM 686 O O . LYS A 1 82 ? 3.150 14.898 3.705 1.00 73.81 82 LYS A O 1
ATOM 691 N N . ASP A 1 83 ? 2.180 15.618 5.600 1.00 73.81 83 ASP A N 1
ATOM 692 C CA . ASP A 1 83 ? 3.421 16.104 6.214 1.00 73.81 83 ASP A CA 1
ATOM 693 C C . ASP A 1 83 ? 4.397 14.944 6.444 1.00 73.81 83 ASP A C 1
ATOM 695 O O . ASP A 1 83 ? 5.566 15.023 6.069 1.00 73.81 83 ASP A O 1
ATOM 699 N N . ASN A 1 84 ? 3.890 13.798 6.908 1.00 71.81 84 ASN A N 1
ATOM 700 C CA . ASN A 1 84 ? 4.685 12.576 7.043 1.00 71.81 84 ASN A CA 1
ATOM 701 C C . ASN A 1 84 ? 5.190 12.060 5.704 1.00 71.81 84 ASN A C 1
ATOM 703 O O . ASN A 1 84 ? 6.330 11.610 5.623 1.00 71.81 84 ASN A O 1
ATOM 707 N N . ALA A 1 85 ? 4.356 12.115 4.664 1.00 72.88 85 ALA A N 1
ATOM 708 C CA . ALA A 1 85 ? 4.770 11.716 3.327 1.00 72.88 85 ALA A CA 1
ATOM 709 C C . ALA A 1 85 ? 5.939 12.586 2.838 1.00 72.88 85 ALA A C 1
ATOM 711 O O . ALA A 1 85 ? 6.898 12.060 2.273 1.00 72.88 85 ALA A O 1
ATOM 712 N N . ILE A 1 86 ? 5.900 13.899 3.093 1.00 76.81 86 ILE A N 1
ATOM 713 C CA . ILE A 1 86 ? 6.974 14.836 2.730 1.00 76.81 86 ILE A CA 1
ATOM 714 C C . ILE A 1 86 ? 8.254 14.535 3.516 1.00 76.81 86 ILE A C 1
ATOM 716 O O . ILE A 1 86 ? 9.328 14.457 2.919 1.00 76.81 86 ILE A O 1
ATOM 720 N N . GLU A 1 87 ? 8.162 14.353 4.833 1.00 77.69 87 GLU A N 1
ATOM 721 C CA . GLU A 1 87 ? 9.321 14.047 5.679 1.00 77.69 87 GLU A CA 1
ATOM 722 C C . GLU A 1 87 ? 9.945 12.694 5.330 1.00 77.69 87 GLU A C 1
ATOM 724 O O . GLU A 1 87 ? 11.161 12.579 5.172 1.00 77.69 87 GLU A O 1
ATOM 729 N N . ALA A 1 88 ? 9.122 11.663 5.149 1.00 72.19 88 ALA A N 1
ATOM 730 C CA . ALA A 1 88 ? 9.600 10.327 4.835 1.00 72.19 88 ALA A CA 1
ATOM 731 C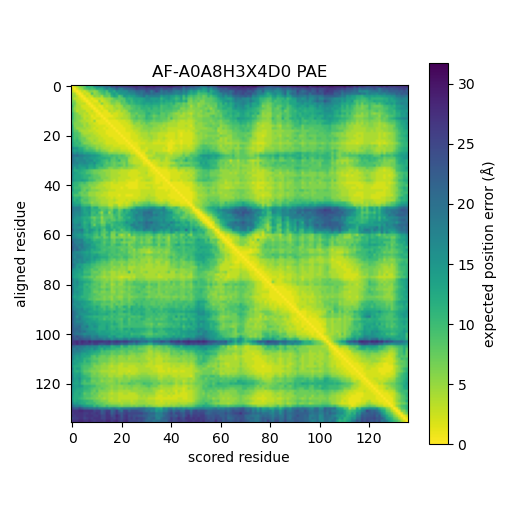 C . ALA A 1 88 ? 10.153 10.211 3.411 1.00 72.19 88 ALA A C 1
ATOM 733 O O . ALA A 1 88 ? 11.120 9.483 3.196 1.00 72.19 88 ALA A O 1
ATOM 734 N N . SER A 1 89 ? 9.635 10.999 2.463 1.00 72.12 89 SER A N 1
ATOM 735 C CA . SER A 1 89 ? 10.171 11.091 1.096 1.00 72.12 89 SER A CA 1
ATOM 736 C C . SER A 1 89 ? 11.621 11.581 1.027 1.00 72.12 89 SER A C 1
ATOM 738 O O . SER A 1 89 ? 12.230 11.485 -0.042 1.00 72.12 89 SER A O 1
ATOM 740 N N . LYS A 1 90 ? 12.155 12.134 2.126 1.00 76.56 90 LYS A N 1
ATOM 741 C CA . LYS A 1 90 ? 13.552 12.575 2.267 1.00 76.56 90 LYS A CA 1
ATOM 742 C C . LYS A 1 90 ? 14.461 11.502 2.882 1.00 76.56 90 LYS A C 1
ATOM 744 O O . LYS A 1 90 ? 15.671 11.703 2.943 1.00 76.56 90 LYS A O 1
ATOM 749 N N . LYS A 1 91 ? 13.910 10.383 3.369 1.00 76.12 91 LYS A N 1
ATOM 750 C CA . LYS A 1 91 ? 14.695 9.321 4.018 1.00 76.12 91 LYS A CA 1
ATOM 751 C C . LYS A 1 91 ? 15.551 8.548 3.005 1.00 76.12 91 LYS A C 1
ATOM 753 O O . LYS A 1 91 ? 15.151 8.432 1.844 1.00 76.12 91 LYS A O 1
ATOM 758 N N . PRO A 1 92 ? 16.680 7.950 3.440 1.00 72.38 92 PRO A N 1
ATOM 759 C CA . PRO A 1 92 ? 17.615 7.258 2.553 1.00 72.38 92 PRO A CA 1
ATOM 760 C C . PRO A 1 92 ? 16.970 6.204 1.648 1.00 72.38 92 PRO A C 1
ATOM 762 O O . PRO A 1 92 ? 17.324 6.138 0.475 1.00 72.38 92 PRO A O 1
ATOM 765 N N . GLN A 1 93 ? 15.985 5.440 2.143 1.00 67.75 93 GLN A N 1
ATOM 766 C CA . GLN A 1 93 ? 15.291 4.437 1.324 1.00 67.75 93 GLN A CA 1
ATOM 767 C C . GLN A 1 93 ? 14.551 5.064 0.130 1.00 67.75 93 GLN A C 1
ATOM 769 O O . GLN A 1 93 ? 14.659 4.573 -0.990 1.00 67.75 93 GLN A O 1
ATOM 774 N N . HIS A 1 94 ? 13.854 6.186 0.336 1.00 70.94 94 HIS A N 1
ATOM 775 C CA . HIS A 1 94 ? 13.164 6.893 -0.747 1.00 70.94 94 HIS A CA 1
ATOM 776 C C . HIS A 1 94 ? 14.130 7.565 -1.714 1.00 70.94 94 HIS A C 1
ATOM 778 O O . HIS A 1 94 ? 13.886 7.570 -2.920 1.00 70.94 94 HIS A O 1
ATOM 784 N N . THR A 1 95 ? 15.224 8.127 -1.205 1.00 72.69 95 THR A N 1
ATOM 785 C CA . THR A 1 95 ? 16.268 8.713 -2.050 1.00 72.69 95 THR A CA 1
ATOM 786 C C . THR A 1 95 ? 16.920 7.646 -2.928 1.00 72.69 95 THR A C 1
ATOM 788 O O . THR A 1 95 ? 17.120 7.887 -4.115 1.00 72.69 95 THR A O 1
ATOM 791 N N . ALA A 1 96 ? 17.186 6.453 -2.385 1.00 70.81 96 ALA A N 1
ATOM 792 C CA . ALA A 1 96 ? 17.709 5.321 -3.144 1.00 70.81 96 ALA A CA 1
ATOM 793 C C . ALA A 1 96 ? 16.719 4.841 -4.218 1.00 70.81 96 ALA A C 1
ATOM 795 O O . ALA A 1 96 ? 17.109 4.721 -5.375 1.00 70.81 96 ALA A O 1
ATOM 796 N N . ALA A 1 97 ? 15.438 4.661 -3.877 1.00 70.19 97 ALA A N 1
ATOM 797 C CA . ALA A 1 97 ? 14.408 4.254 -4.838 1.00 70.19 97 ALA A CA 1
ATOM 798 C C . ALA A 1 97 ? 14.231 5.274 -5.979 1.00 70.19 97 ALA A C 1
ATOM 800 O O . ALA A 1 97 ? 14.237 4.901 -7.149 1.00 70.19 97 ALA A O 1
ATOM 801 N N . LYS A 1 98 ? 14.164 6.578 -5.662 1.00 73.69 98 LYS A N 1
ATOM 802 C CA . LYS A 1 98 ? 14.110 7.652 -6.673 1.00 73.69 98 LYS A CA 1
ATOM 803 C C . LYS A 1 98 ? 15.352 7.674 -7.553 1.00 73.69 98 LYS A C 1
ATOM 805 O O . LYS A 1 98 ? 15.252 7.882 -8.755 1.00 73.69 98 LYS A O 1
ATOM 810 N N . LYS A 1 99 ? 16.527 7.467 -6.957 1.00 72.81 99 LYS A N 1
ATOM 811 C CA . LYS A 1 99 ? 17.786 7.406 -7.694 1.00 72.81 99 LYS A CA 1
ATOM 812 C C . LYS A 1 99 ? 17.795 6.216 -8.658 1.00 72.81 99 LYS A C 1
ATOM 814 O O . LYS A 1 99 ? 18.153 6.410 -9.808 1.00 72.81 99 LYS A O 1
ATOM 819 N N . LEU A 1 100 ? 17.343 5.036 -8.230 1.00 70.31 100 LEU A N 1
ATOM 820 C CA . LEU A 1 100 ? 17.217 3.853 -9.091 1.00 70.31 100 LEU A CA 1
ATOM 821 C C . LEU A 1 100 ? 16.219 4.064 -10.238 1.00 70.31 100 LEU A C 1
ATOM 823 O O . LEU A 1 100 ? 16.523 3.694 -11.368 1.00 70.31 100 LEU A O 1
ATOM 827 N N . ALA A 1 101 ? 15.078 4.704 -9.967 1.00 71.19 101 ALA A N 1
ATOM 828 C CA . ALA A 1 101 ? 14.110 5.074 -10.999 1.00 71.19 101 ALA A CA 1
ATOM 829 C C . ALA A 1 101 ? 14.705 6.057 -12.027 1.00 71.19 101 ALA A C 1
ATOM 831 O O . ALA A 1 101 ? 14.551 5.865 -13.227 1.00 71.19 101 ALA A O 1
ATOM 832 N N . ASN A 1 102 ? 15.448 7.067 -11.564 1.00 70.25 102 ASN A N 1
ATOM 833 C CA . ASN A 1 102 ? 16.046 8.089 -12.430 1.00 70.25 102 ASN A CA 1
ATOM 834 C C . ASN A 1 102 ? 17.304 7.615 -13.180 1.00 70.25 102 ASN A C 1
ATOM 836 O O . ASN A 1 102 ? 17.671 8.208 -14.189 1.00 70.25 102 ASN A O 1
ATOM 840 N N . MET A 1 103 ? 18.005 6.593 -12.683 1.00 61.88 103 MET A N 1
ATOM 841 C CA . MET A 1 103 ? 19.288 6.127 -13.225 1.00 61.88 103 MET A CA 1
ATOM 842 C C . MET A 1 103 ? 19.161 5.040 -14.303 1.00 61.88 103 MET A C 1
ATOM 844 O O . MET A 1 103 ? 20.136 4.339 -14.539 1.00 61.88 103 MET A O 1
ATOM 848 N N . SER A 1 104 ? 18.027 4.943 -15.008 1.00 54.34 104 SER A N 1
ATOM 849 C CA . SER A 1 104 ? 17.850 4.193 -16.275 1.00 54.34 104 SER A CA 1
ATOM 850 C C . SER A 1 104 ? 17.584 2.676 -16.235 1.00 54.34 104 SER A C 1
ATOM 852 O O . SER A 1 104 ? 17.621 2.038 -17.282 1.00 54.34 104 SER A O 1
ATOM 854 N N . ASN A 1 105 ? 17.223 2.082 -15.091 1.00 63.44 105 ASN A N 1
ATOM 855 C CA . ASN A 1 105 ? 16.841 0.654 -15.061 1.00 63.44 105 ASN A CA 1
ATOM 856 C C . ASN A 1 105 ? 15.376 0.376 -15.446 1.00 63.44 105 ASN A C 1
ATOM 858 O O . ASN A 1 105 ? 14.995 -0.786 -15.570 1.00 63.44 105 ASN A O 1
ATOM 862 N N . TYR A 1 106 ? 14.562 1.416 -15.622 1.00 70.25 106 TYR A N 1
ATOM 863 C CA . TYR A 1 106 ? 13.165 1.292 -16.025 1.00 70.25 106 TYR A CA 1
ATOM 864 C C . TYR A 1 106 ? 12.970 1.940 -17.388 1.00 70.25 106 TYR A C 1
ATOM 866 O O . TYR A 1 106 ? 13.356 3.090 -17.585 1.00 70.25 106 TYR A O 1
ATOM 874 N N . GLU A 1 107 ? 12.345 1.205 -18.307 1.00 77.06 107 GLU A N 1
ATOM 875 C CA . GLU A 1 107 ? 11.895 1.749 -19.591 1.00 77.06 107 GLU A CA 1
ATOM 876 C C . GLU A 1 107 ? 10.788 2.794 -19.380 1.00 77.06 107 GLU A C 1
ATOM 878 O O . GLU A 1 107 ? 10.775 3.836 -20.028 1.00 77.06 107 GLU A O 1
ATOM 883 N N . PHE A 1 108 ? 9.907 2.555 -18.405 1.00 75.88 108 PHE A N 1
ATOM 884 C CA . PHE A 1 108 ? 8.907 3.504 -17.931 1.00 75.88 108 PHE A CA 1
ATOM 885 C C . PHE A 1 108 ? 8.580 3.238 -16.457 1.00 75.88 108 PHE A C 1
ATOM 887 O O . PHE A 1 108 ? 8.729 2.122 -15.960 1.00 75.88 108 PHE A O 1
ATOM 894 N N . TYR A 1 109 ? 8.096 4.260 -15.753 1.00 77.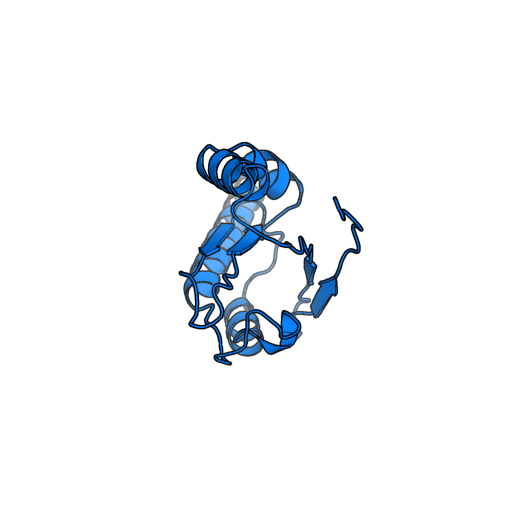38 109 TYR A N 1
ATOM 895 C CA . TYR A 1 109 ? 7.444 4.090 -14.457 1.00 77.38 109 TYR A CA 1
ATOM 896 C C . TYR A 1 109 ? 6.247 5.032 -14.352 1.00 77.38 109 TYR A C 1
ATOM 898 O O . TYR A 1 109 ? 6.235 6.116 -14.936 1.00 77.38 109 TYR A O 1
ATOM 906 N N . VAL A 1 110 ? 5.249 4.631 -13.566 1.00 78.81 110 VAL A N 1
ATOM 907 C CA . VAL A 1 110 ? 4.101 5.474 -13.225 1.00 78.81 110 VAL A CA 1
ATOM 908 C C . VAL A 1 110 ? 4.152 5.755 -11.731 1.00 78.81 110 VAL A C 1
ATOM 910 O O . VAL A 1 110 ? 4.223 4.834 -10.919 1.00 78.81 110 VAL A O 1
ATOM 913 N N . LEU A 1 111 ? 4.136 7.036 -11.356 1.00 80.12 111 LEU A N 1
ATOM 914 C CA . LEU A 1 111 ? 4.005 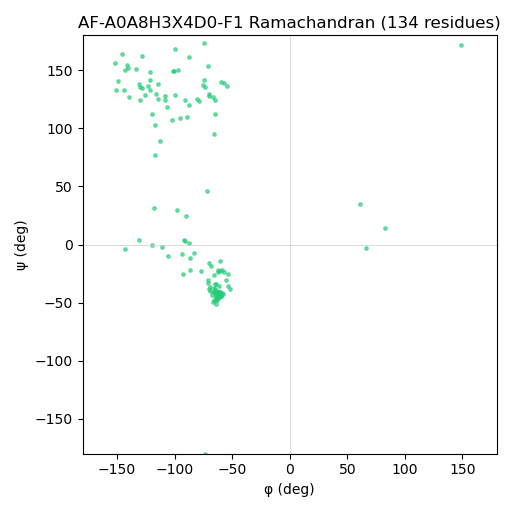7.439 -9.960 1.00 80.12 111 LEU A CA 1
ATOM 915 C C . LEU A 1 111 ? 2.578 7.899 -9.690 1.00 80.12 111 LEU A C 1
ATOM 917 O O . LEU A 1 111 ? 2.187 9.006 -10.054 1.00 80.12 111 LEU A O 1
ATOM 921 N N . GLU A 1 112 ? 1.830 7.074 -8.973 1.00 83.38 112 GLU A N 1
ATOM 922 C CA . GLU A 1 112 ? 0.465 7.390 -8.576 1.00 83.38 112 GLU A CA 1
ATOM 923 C C . GLU A 1 112 ? 0.403 7.867 -7.123 1.00 83.38 112 GLU A C 1
ATOM 925 O O . GLU A 1 112 ? 1.205 7.481 -6.268 1.00 83.38 112 GLU A O 1
ATOM 930 N N . LYS A 1 113 ? -0.566 8.736 -6.826 1.00 84.56 113 LYS A N 1
ATOM 931 C CA . LYS A 1 113 ? -0.814 9.241 -5.473 1.00 84.56 113 LYS A CA 1
ATOM 932 C C . LYS A 1 113 ? -2.282 9.096 -5.148 1.00 84.56 113 LYS A C 1
ATOM 934 O O . LYS A 1 113 ? -3.132 9.460 -5.952 1.00 84.56 113 LYS A O 1
ATOM 939 N N . TYR A 1 114 ? -2.570 8.626 -3.942 1.00 85.69 114 TYR A N 1
ATOM 940 C CA . TYR A 1 114 ? -3.930 8.359 -3.497 1.00 85.69 114 TYR A CA 1
ATOM 941 C C . TYR A 1 114 ? -4.179 8.927 -2.102 1.00 85.69 114 TYR A C 1
ATOM 943 O O . TYR A 1 114 ? -3.269 9.014 -1.275 1.00 85.69 114 TYR A O 1
ATOM 951 N N . VAL A 1 115 ? -5.434 9.281 -1.829 1.00 85.19 115 VAL A N 1
ATOM 952 C CA . VAL A 1 115 ? -5.938 9.541 -0.478 1.00 85.19 115 VAL A CA 1
ATOM 953 C C . VAL A 1 115 ? -6.850 8.401 -0.077 1.00 85.19 115 VAL A C 1
ATOM 955 O O . VAL A 1 115 ? -7.850 8.138 -0.744 1.00 85.19 115 VAL A O 1
ATOM 958 N N . LEU A 1 116 ? -6.530 7.783 1.056 1.00 85.00 116 LEU A N 1
ATOM 959 C CA . LEU A 1 116 ? -7.402 6.833 1.731 1.00 85.00 116 LEU A CA 1
ATOM 960 C C . LEU A 1 116 ? -8.327 7.610 2.672 1.00 85.00 116 LEU A C 1
ATOM 962 O O . LEU A 1 116 ? -7.859 8.304 3.576 1.00 85.00 116 LEU A O 1
ATOM 966 N N . LYS A 1 117 ? -9.641 7.518 2.462 1.00 83.25 117 LYS A N 1
ATOM 967 C CA . LYS A 1 117 ? -10.657 8.125 3.331 1.00 83.25 117 LYS A CA 1
ATOM 968 C C . LYS A 1 117 ? -11.594 7.055 3.860 1.00 83.25 117 LYS A C 1
ATOM 970 O O . LYS A 1 117 ? -12.128 6.267 3.094 1.00 83.25 117 LYS A O 1
ATOM 975 N N . LYS A 1 118 ? -11.853 7.082 5.161 1.00 79.69 118 LYS A N 1
ATOM 976 C CA . LYS A 1 118 ? -12.861 6.236 5.796 1.00 79.69 118 LYS A CA 1
ATOM 977 C C . LYS A 1 118 ? -13.598 7.052 6.846 1.00 79.69 118 LYS A C 1
ATOM 979 O O . LYS A 1 118 ? -12.954 7.653 7.705 1.00 79.69 118 LYS A O 1
ATOM 984 N N . LYS A 1 119 ? -14.929 7.092 6.781 1.00 79.50 119 LYS A N 1
ATOM 985 C CA . LYS A 1 119 ? -15.751 7.693 7.838 1.00 79.50 119 LYS A CA 1
ATOM 986 C C . LYS A 1 119 ? -16.069 6.674 8.932 1.00 79.50 119 LYS A C 1
ATOM 988 O O . LYS A 1 119 ? -15.979 5.455 8.744 1.00 79.50 119 LYS A O 1
ATOM 993 N N . MET A 1 120 ? -16.464 7.193 10.091 1.00 73.44 120 MET A N 1
ATOM 994 C CA . MET A 1 120 ? -17.074 6.378 11.137 1.00 73.44 120 MET A CA 1
ATOM 995 C C . MET A 1 120 ? -18.310 5.671 10.566 1.00 73.44 120 MET A C 1
ATOM 997 O O . MET A 1 120 ? -19.043 6.263 9.775 1.00 73.44 120 MET A O 1
ATOM 1001 N N . ASN A 1 121 ? -18.504 4.404 10.930 1.00 78.50 121 ASN A N 1
ATOM 1002 C CA . ASN A 1 121 ? -19.571 3.523 10.435 1.00 78.50 121 ASN A CA 1
ATOM 1003 C C . ASN A 1 121 ? -19.518 3.143 8.940 1.00 78.50 121 ASN A C 1
ATOM 1005 O O . ASN A 1 121 ? -20.320 2.317 8.516 1.00 78.50 121 ASN A O 1
ATOM 1009 N N . GLU A 1 122 ? -18.569 3.653 8.143 1.00 83.44 122 GLU A N 1
ATOM 1010 C CA . GLU A 1 122 ? -18.324 3.108 6.799 1.00 83.44 122 GLU A CA 1
ATOM 1011 C C . GLU A 1 122 ? -17.579 1.766 6.903 1.00 83.44 122 GLU A C 1
ATOM 1013 O O . GLU A 1 122 ? -16.638 1.611 7.691 1.00 83.44 122 GLU A O 1
ATOM 1018 N N . THR A 1 123 ? -17.998 0.791 6.098 1.00 82.25 123 THR A N 1
ATOM 1019 C CA . THR A 1 123 ? -17.363 -0.533 5.986 1.00 82.25 123 THR A CA 1
ATOM 1020 C C . THR A 1 123 ? -16.227 -0.560 4.973 1.00 82.25 123 THR A C 1
ATOM 1022 O O . THR A 1 123 ? -15.454 -1.510 4.957 1.00 82.25 123 THR A O 1
ATOM 1025 N N . GLU A 1 124 ? -16.103 0.488 4.163 1.00 85.31 124 GLU A N 1
ATOM 1026 C CA . GLU A 1 124 ? -15.171 0.570 3.043 1.00 85.31 124 GLU A CA 1
ATOM 1027 C C . GLU A 1 124 ? -14.216 1.754 3.212 1.00 85.31 124 GLU A C 1
ATOM 1029 O O . GLU A 1 124 ? -14.571 2.793 3.777 1.00 85.31 124 GLU A O 1
ATOM 1034 N N . ILE A 1 125 ? -12.990 1.600 2.709 1.00 86.38 125 ILE A N 1
ATOM 1035 C CA . ILE A 1 125 ? -12.062 2.714 2.511 1.00 86.38 125 ILE A CA 1
ATOM 1036 C C . ILE A 1 125 ? -12.289 3.246 1.101 1.00 86.38 125 ILE A C 1
ATOM 1038 O O . ILE A 1 125 ? -12.151 2.521 0.121 1.00 86.38 125 ILE A O 1
ATOM 1042 N N . LYS A 1 126 ? -12.576 4.540 0.991 1.00 89.06 126 LYS A N 1
ATOM 1043 C CA . LYS A 1 126 ? -12.589 5.253 -0.283 1.00 89.06 126 LYS A CA 1
ATOM 1044 C C . LYS A 1 126 ? -11.161 5.585 -0.678 1.00 89.06 126 LYS A C 1
ATOM 1046 O O . LYS A 1 126 ? -10.453 6.263 0.069 1.00 89.06 126 LYS A O 1
ATOM 1051 N N . ILE A 1 127 ? -10.766 5.134 -1.859 1.00 89.25 127 ILE A N 1
ATOM 1052 C CA . ILE A 1 127 ? -9.450 5.387 -2.436 1.00 89.25 127 ILE A CA 1
ATOM 1053 C C . ILE A 1 127 ? -9.632 6.402 -3.551 1.00 89.25 127 ILE A C 1
ATOM 1055 O O . ILE A 1 127 ? -10.397 6.185 -4.483 1.00 89.25 127 ILE A O 1
ATOM 1059 N N . ILE A 1 128 ? -8.997 7.559 -3.401 1.00 89.06 128 ILE A N 1
ATOM 1060 C CA . ILE A 1 128 ? -9.177 8.688 -4.313 1.00 89.06 128 ILE A CA 1
ATOM 1061 C C . ILE A 1 128 ? -7.824 9.009 -4.924 1.00 89.06 128 ILE A C 1
ATOM 1063 O O . ILE A 1 128 ? -6.936 9.479 -4.209 1.00 89.06 128 ILE A O 1
ATOM 1067 N N . GLN A 1 129 ? -7.666 8.770 -6.224 1.00 86.75 129 GLN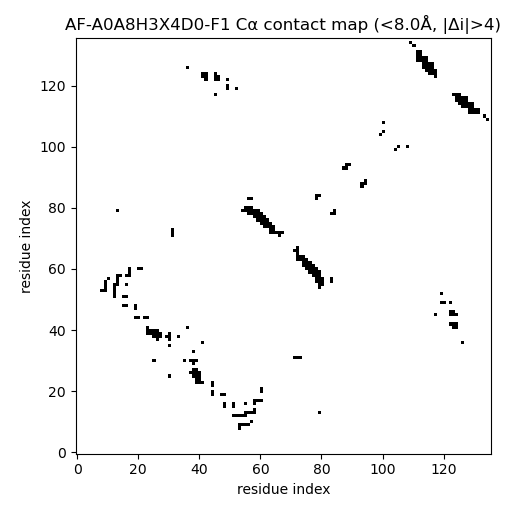 A N 1
ATOM 1068 C CA . GLN A 1 129 ? -6.453 9.150 -6.941 1.00 86.75 129 GLN A CA 1
ATOM 1069 C C . GLN A 1 129 ? -6.342 10.675 -6.990 1.00 86.75 129 GLN A C 1
ATOM 1071 O O . GLN A 1 129 ? -7.266 11.377 -7.401 1.00 86.75 129 GLN A O 1
ATOM 1076 N N . ILE A 1 130 ? -5.202 11.199 -6.552 1.00 84.69 130 ILE A N 1
ATOM 1077 C CA . ILE A 1 130 ? -4.805 12.577 -6.804 1.00 84.69 130 ILE A CA 1
ATOM 1078 C C . ILE A 1 130 ? -3.912 12.533 -8.034 1.00 84.69 130 ILE A C 1
ATOM 1080 O O . ILE A 1 130 ? -2.773 12.071 -7.966 1.00 84.69 130 ILE A O 1
ATOM 1084 N N . ILE A 1 131 ? -4.423 13.030 -9.154 1.00 66.44 131 ILE A N 1
ATOM 1085 C CA . ILE A 1 131 ? -3.657 13.111 -10.393 1.00 66.44 131 ILE A CA 1
ATOM 1086 C C . ILE A 1 131 ? -2.496 14.089 -10.172 1.00 66.44 131 ILE A C 1
ATOM 1088 O O . ILE A 1 131 ? -2.693 15.292 -9.994 1.00 66.44 131 ILE A O 1
ATOM 1092 N N . GLN A 1 132 ? -1.271 13.570 -10.179 1.00 54.66 132 GLN A N 1
ATOM 1093 C CA . GLN A 1 132 ? -0.095 14.341 -10.554 1.00 54.66 132 GLN A CA 1
ATOM 1094 C C . GLN A 1 132 ? 0.476 13.678 -11.795 1.00 54.66 132 GLN A C 1
ATOM 1096 O O . GLN A 1 132 ? 1.128 12.645 -11.698 1.00 54.66 132 GLN A O 1
ATOM 1101 N N . ASN A 1 133 ? 0.222 14.282 -12.953 1.00 42.06 133 ASN A N 1
ATOM 1102 C CA . ASN A 1 133 ? 0.941 13.942 -14.169 1.00 42.06 133 ASN A CA 1
ATOM 1103 C C . ASN A 1 133 ? 2.399 14.353 -13.956 1.00 42.06 133 ASN A C 1
ATOM 1105 O O . ASN A 1 133 ? 2.754 15.519 -14.103 1.00 42.06 133 ASN A O 1
ATOM 1109 N N . ALA A 1 134 ? 3.222 13.403 -13.537 1.00 44.97 134 ALA A N 1
ATOM 1110 C CA . ALA A 1 134 ? 4.661 13.489 -13.665 1.00 44.97 134 ALA A CA 1
ATOM 1111 C C . ALA A 1 134 ? 5.079 12.337 -14.575 1.00 44.97 134 ALA A C 1
ATOM 1113 O O . ALA A 1 134 ? 5.521 11.291 -14.108 1.00 44.97 134 ALA A O 1
ATOM 1114 N N . SER A 1 135 ? 4.860 12.530 -15.872 1.00 39.88 135 SER A N 1
ATOM 1115 C CA . SER A 1 135 ? 5.674 11.868 -16.884 1.00 39.88 135 SER A CA 1
ATOM 1116 C C . SER A 1 135 ? 7.036 12.562 -16.879 1.00 39.88 135 SER A C 1
ATOM 1118 O O . SER A 1 135 ? 7.088 13.793 -16.785 1.00 39.88 135 SER A O 1
ATOM 1120 N N . ILE A 1 136 ? 8.115 11.783 -16.921 1.00 46.28 136 ILE A N 1
ATOM 1121 C CA . ILE A 1 136 ? 9.363 12.264 -17.526 1.00 46.28 136 ILE A CA 1
ATOM 1122 C C . ILE A 1 136 ? 9.167 12.177 -19.037 1.00 46.28 136 ILE A C 1
ATOM 1124 O O . ILE A 1 136 ? 8.557 11.172 -19.470 1.00 46.28 136 ILE A O 1
#

Mean predicted aligned error: 8.79 Å

pLDDT: mean 74.44, std 10.98, range [39.88, 90.94]

Nearest PDB structures (foldseek):
  6dfo-assembly1_A  TM=2.294E-01  e=1.975E+00  Homo sapiens
  6cz1-assembly2_B  TM=2.276E-01  e=3.649E+00  Homo sapiens
  4v77-assembly1_BX  TM=2.700E-01  e=8.106E+00  Escherichia coli K-12

Foldseek 3Di:
DPPVVVVVLLVVLQVQLQVLCVPWDFPDPVLLPDDVQNGIPQLSSLQSNQPRPDQHAAHKDWDKDAQDPVRTIDIDMDGSDPVNVVVVCPDPVNVVVVCVVVVPPDPFDDDWDWDWDDDHPDSGTDIGTDDDPDDD

Sequence (136 aa):
MDQIKIVERKELVNKKFSEVLKNLKEIDSNYTTKPIEKSFNWNEIASGIKDIEGECRKSWRYWSDEFNQNRECLSMCIWASKDNAIEASKKPQHTAAKKLANMSNYEFYVLEKYVLKKKMNETEIKIIQIIQNASI